Protein AF-Q54PC8-F1 (afdb_monomer_lite)

InterPro domains:
  IPR012423 Chromatin modification-related protein Eaf7/MRGBP [PF07904] (20-77)
  IPR012423 Chromatin modification-related protein Eaf7/MRGBP [PTHR13581] (9-94)

Foldseek 3Di:
DDDDPPPPPPVPLDDPVLVVLLVVLCVVQPLAAPCNLVSLVSSQVSSCVVPVVGHDDSVNSVVSVCVVDVSVVRNPDDPPPVPPDDDDDPVVVVVVVVVVVVVD

Radius of gyration: 20.34 Å; chains: 1; bounding box: 32×43×70 Å

Secondary structure (DSSP, 8-state):
------------S--HHHHHHHHHHHTTS---GGGHHHHHHHHHHHHHHH-TT----HHHHHHHHTTTS-TTGGGS----GGG-------HHHHHHHHHHHHT-

pLDDT: mean 78.01, std 15.44, range [40.0, 93.44]

Sequence (104 aa):
MTSQQGKNNNESVWDTQSKCILLEALGKYLPLGVNKHFSILNCTIILAEKLPQKNFSYDQVYKEISEFYNLDELDDDVIDEDEKEVFILPDSYKTLMDEKIKKK

Structure (mmCIF, N/CA/C/O backbone):
data_AF-Q54PC8-F1
#
_entry.id   AF-Q54PC8-F1
#
loop_
_atom_site.group_PDB
_atom_site.id
_atom_site.type_symbol
_atom_site.label_atom_id
_atom_site.label_alt_id
_atom_site.label_comp_id
_atom_site.label_asym_id
_atom_site.label_entity_id
_atom_site.label_seq_id
_atom_site.pdbx_PDB_ins_code
_atom_site.Cartn_x
_atom_site.Cartn_y
_atom_site.Cartn_z
_atom_site.occupancy
_atom_site.B_iso_or_equiv
_atom_site.auth_seq_id
_atom_site.auth_comp_id
_atom_site.auth_asym_id
_atom_site.auth_atom_id
_atom_site.pdbx_PDB_model_num
ATOM 1 N N . MET A 1 1 ? 18.481 -10.982 40.566 1.00 56.75 1 MET A N 1
ATOM 2 C CA . MET A 1 1 ? 17.764 -11.931 39.694 1.00 56.75 1 MET A CA 1
ATOM 3 C C . MET A 1 1 ? 16.298 -11.544 39.650 1.00 56.75 1 MET A C 1
ATOM 5 O O . MET A 1 1 ? 15.607 -11.843 40.608 1.00 56.75 1 MET A O 1
ATOM 9 N N . THR A 1 2 ? 15.855 -10.916 38.563 1.00 45.34 2 THR A N 1
ATOM 10 C CA . THR A 1 2 ? 14.602 -11.281 37.885 1.00 45.34 2 THR A CA 1
ATOM 11 C C . THR A 1 2 ? 14.647 -10.695 36.486 1.00 45.34 2 THR A C 1
ATOM 13 O O . THR A 1 2 ? 14.659 -9.485 36.290 1.00 45.34 2 THR A O 1
ATOM 16 N N . SER A 1 3 ? 14.728 -11.597 35.520 1.00 48.00 3 SER A N 1
ATOM 17 C CA . SER A 1 3 ? 14.513 -11.347 34.109 1.00 48.00 3 SER A CA 1
ATOM 18 C C . SER A 1 3 ? 13.071 -10.887 33.900 1.00 48.00 3 SER A C 1
ATOM 20 O O . SER A 1 3 ? 12.142 -11.597 34.277 1.00 48.00 3 SER A O 1
ATOM 22 N N . GLN A 1 4 ? 12.875 -9.752 33.241 1.00 42.59 4 GLN A N 1
ATOM 23 C CA . GLN A 1 4 ? 11.689 -9.550 32.419 1.00 42.59 4 GLN A CA 1
ATOM 24 C C . GLN A 1 4 ? 12.174 -9.425 30.980 1.00 42.59 4 GLN A C 1
ATOM 26 O O . GLN A 1 4 ? 12.507 -8.351 30.492 1.00 42.59 4 GLN A O 1
ATOM 31 N N . GLN A 1 5 ? 12.264 -10.581 30.317 1.00 40.19 5 GLN A N 1
ATOM 32 C CA . GLN A 1 5 ? 12.124 -10.648 28.869 1.00 40.19 5 GLN A CA 1
ATOM 33 C C . GLN A 1 5 ? 10.728 -10.110 28.559 1.00 40.19 5 GLN A C 1
ATOM 35 O O . GLN A 1 5 ? 9.737 -10.835 28.655 1.00 40.19 5 GLN A O 1
ATOM 40 N N . GLY A 1 6 ? 10.650 -8.817 28.253 1.00 41.19 6 GLY A N 1
ATOM 41 C CA . GLY A 1 6 ? 9.473 -8.222 27.650 1.00 41.19 6 GLY A CA 1
ATOM 42 C C . GLY A 1 6 ? 9.271 -8.875 26.292 1.00 41.19 6 GLY A C 1
ATOM 43 O O . GLY A 1 6 ? 9.859 -8.460 25.297 1.00 41.19 6 GLY A O 1
ATOM 44 N N . LYS A 1 7 ? 8.454 -9.931 26.260 1.00 40.00 7 LYS A N 1
ATOM 45 C CA . LYS A 1 7 ? 7.679 -10.278 25.076 1.00 40.00 7 LYS A CA 1
ATOM 46 C C . LYS A 1 7 ? 6.848 -9.042 24.755 1.00 40.00 7 LYS A C 1
ATOM 48 O O . LYS A 1 7 ? 5.750 -8.881 25.281 1.00 40.00 7 LYS A O 1
ATOM 53 N N . ASN A 1 8 ? 7.388 -8.155 23.928 1.00 44.72 8 ASN A N 1
ATOM 54 C CA . ASN A 1 8 ? 6.586 -7.160 23.245 1.00 44.72 8 ASN A CA 1
ATOM 55 C C . ASN A 1 8 ? 5.727 -7.934 22.246 1.00 44.72 8 ASN A C 1
ATOM 57 O O . ASN A 1 8 ? 6.051 -8.023 21.065 1.00 44.72 8 ASN A O 1
ATOM 61 N N . ASN A 1 9 ? 4.632 -8.513 22.741 1.00 43.03 9 ASN A N 1
ATOM 62 C CA . ASN A 1 9 ? 3.444 -8.778 21.947 1.00 43.03 9 ASN A CA 1
ATOM 63 C C . ASN A 1 9 ? 2.879 -7.410 21.530 1.00 43.03 9 ASN A C 1
ATOM 65 O O . ASN A 1 9 ? 1.809 -7.004 21.970 1.00 43.03 9 ASN A O 1
ATOM 69 N N . ASN A 1 10 ? 3.617 -6.675 20.696 1.00 46.88 10 ASN A N 1
ATOM 70 C CA . ASN A 1 10 ? 2.974 -5.821 19.721 1.00 46.88 10 ASN A CA 1
ATOM 71 C C . ASN A 1 10 ? 2.312 -6.811 18.770 1.00 46.88 10 ASN A C 1
ATOM 73 O O . ASN A 1 10 ? 2.932 -7.252 17.803 1.00 46.88 10 ASN A O 1
ATOM 77 N N . GLU A 1 11 ? 1.089 -7.234 19.096 1.00 52.53 11 GLU A N 1
ATOM 78 C CA . GLU A 1 11 ? 0.158 -7.680 18.071 1.00 52.53 11 GLU A CA 1
ATOM 79 C C . GLU A 1 11 ? 0.085 -6.524 17.084 1.00 52.53 11 GLU A C 1
ATOM 81 O O . GLU A 1 11 ? -0.566 -5.506 17.306 1.00 52.53 11 GLU A O 1
ATOM 86 N N . SER A 1 12 ? 0.919 -6.620 16.057 1.00 64.94 12 SER A N 1
ATOM 87 C CA . SER A 1 12 ? 0.946 -5.665 14.980 1.00 64.94 12 SER A CA 1
ATOM 88 C C . SER A 1 12 ? -0.473 -5.624 14.429 1.00 64.94 12 SER A C 1
ATOM 90 O O . SER A 1 12 ? -0.990 -6.644 13.975 1.00 64.94 12 SER A O 1
ATOM 92 N N . VAL A 1 13 ? -1.110 -4.451 14.478 1.00 78.12 13 VAL A N 1
ATOM 93 C CA . VAL A 1 13 ? -2.416 -4.200 13.838 1.00 78.12 13 VAL A CA 1
ATOM 94 C C . VAL A 1 13 ? -2.384 -4.688 12.374 1.00 78.12 13 VAL A C 1
ATOM 96 O O . VAL A 1 13 ? -3.390 -5.154 11.824 1.00 78.12 13 VAL A O 1
ATOM 99 N N . TRP A 1 14 ? -1.185 -4.676 11.781 1.00 87.56 14 TRP A N 1
ATOM 100 C CA . TRP A 1 14 ? -0.840 -5.287 10.508 1.00 87.56 14 TRP A CA 1
ATOM 101 C C . TRP A 1 14 ? -0.628 -6.796 10.613 1.00 87.56 14 TRP A C 1
ATOM 103 O O . TRP A 1 14 ? 0.397 -7.263 11.114 1.00 87.56 14 TRP A O 1
ATOM 113 N N . ASP A 1 15 ? -1.564 -7.545 10.037 1.00 90.31 15 ASP A N 1
ATOM 114 C CA . ASP A 1 15 ? -1.341 -8.924 9.609 1.00 90.31 15 ASP A CA 1
ATOM 115 C C . ASP A 1 15 ? -0.914 -8.966 8.132 1.00 90.31 15 ASP A C 1
ATOM 117 O O . ASP A 1 15 ? -0.939 -7.959 7.416 1.00 90.31 15 ASP A O 1
ATOM 121 N N . THR A 1 16 ? -0.534 -10.153 7.655 1.00 90.56 16 THR A N 1
ATOM 122 C CA . THR A 1 16 ? -0.132 -10.367 6.258 1.00 90.56 16 THR A CA 1
ATOM 123 C C . THR A 1 16 ? -1.208 -9.906 5.274 1.00 90.56 16 THR A C 1
ATOM 125 O O . THR A 1 16 ? -0.885 -9.277 4.271 1.00 90.56 16 THR A O 1
ATOM 128 N N . GLN A 1 17 ? -2.487 -10.155 5.573 1.00 91.12 17 GLN A N 1
ATOM 129 C CA . GLN A 1 17 ? -3.601 -9.745 4.716 1.00 91.12 17 GLN A CA 1
ATOM 130 C C . GLN A 1 17 ? -3.678 -8.218 4.564 1.00 91.12 17 GLN A C 1
ATOM 132 O O . GLN A 1 17 ? -3.821 -7.717 3.449 1.00 91.12 17 GLN A O 1
ATOM 137 N N . SER A 1 18 ? -3.539 -7.479 5.665 1.00 92.06 18 SER A N 1
ATOM 138 C CA . SER A 1 18 ? -3.562 -6.012 5.677 1.00 92.06 18 SER A CA 1
ATOM 139 C C . SER A 1 18 ? -2.380 -5.440 4.901 1.00 92.06 18 SER A C 1
ATOM 141 O O . SER A 1 18 ? -2.568 -4.524 4.103 1.00 92.06 18 SER A O 1
ATOM 143 N N . LYS A 1 19 ? -1.183 -6.028 5.053 1.00 91.69 19 LYS A N 1
ATOM 144 C CA . LYS A 1 19 ? 0.005 -5.636 4.275 1.00 91.69 19 LYS A CA 1
ATOM 145 C C . LYS A 1 19 ? -0.189 -5.879 2.775 1.00 91.69 19 LYS A C 1
ATOM 147 O O . LYS A 1 19 ? 0.134 -5.009 1.974 1.00 91.69 19 LYS A O 1
ATOM 152 N N . CYS A 1 20 ? -0.767 -7.014 2.375 1.00 91.88 20 CYS A N 1
ATOM 153 C CA . CYS A 1 20 ? -1.069 -7.281 0.964 1.00 91.88 20 CYS A CA 1
ATOM 154 C C . CYS A 1 20 ? -2.057 -6.264 0.374 1.00 91.88 20 CYS A C 1
ATOM 156 O O . CYS A 1 20 ? -1.869 -5.814 -0.753 1.00 91.88 20 CYS A O 1
ATOM 158 N N . ILE A 1 21 ? -3.087 -5.880 1.133 1.00 92.56 21 ILE A N 1
ATOM 159 C CA . ILE A 1 21 ? -4.056 -4.870 0.689 1.00 92.56 21 ILE A CA 1
ATOM 160 C C . ILE A 1 21 ? -3.398 -3.492 0.575 1.00 92.56 21 ILE A C 1
ATOM 162 O O . ILE A 1 21 ? -3.653 -2.786 -0.399 1.00 92.56 21 ILE A O 1
ATOM 166 N N . LEU A 1 22 ? -2.537 -3.127 1.530 1.00 92.62 22 LEU A N 1
ATOM 167 C CA . LEU A 1 22 ? -1.765 -1.889 1.464 1.00 92.62 22 LEU A CA 1
ATOM 168 C C . LEU A 1 22 ? -0.880 -1.860 0.210 1.00 92.62 22 LEU A C 1
ATOM 170 O O . LEU A 1 22 ? -0.887 -0.868 -0.508 1.00 92.62 22 LEU A O 1
ATOM 174 N N . LEU A 1 23 ? -0.183 -2.955 -0.105 1.00 90.94 23 LEU A N 1
ATOM 175 C CA . LEU A 1 23 ? 0.633 -3.060 -1.320 1.00 90.94 23 LEU A CA 1
ATOM 176 C C . LEU A 1 23 ? -0.203 -2.932 -2.604 1.00 90.94 23 LEU A C 1
ATOM 178 O O . LEU A 1 23 ? 0.214 -2.263 -3.547 1.00 90.94 23 LEU A O 1
ATOM 182 N N . GLU A 1 24 ? -1.402 -3.519 -2.646 1.00 90.56 24 GLU A N 1
ATOM 183 C CA . GLU A 1 24 ? -2.320 -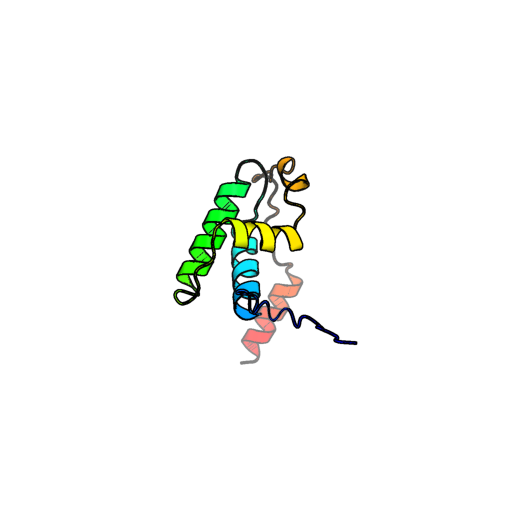3.344 -3.780 1.00 90.56 24 GLU A CA 1
ATOM 184 C C . GLU A 1 24 ? -2.779 -1.882 -3.920 1.00 90.56 24 GLU A C 1
ATOM 186 O O . GLU A 1 24 ? -2.906 -1.373 -5.036 1.00 90.56 24 GLU A O 1
ATOM 191 N N . ALA A 1 25 ? -3.027 -1.201 -2.796 1.00 90.06 25 ALA A N 1
ATOM 192 C CA . ALA A 1 25 ? -3.392 0.211 -2.782 1.00 90.06 25 ALA A CA 1
ATOM 193 C C . ALA A 1 25 ? -2.229 1.097 -3.252 1.00 90.06 25 ALA A C 1
ATOM 195 O O . ALA A 1 25 ? -2.439 1.958 -4.103 1.00 90.06 25 ALA A O 1
ATOM 196 N N . LEU A 1 26 ?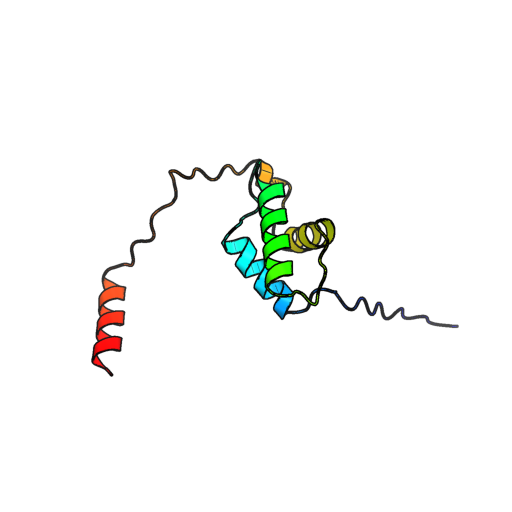 -1.006 0.827 -2.788 1.00 88.50 26 LEU A N 1
ATOM 197 C CA . LEU A 1 26 ? 0.216 1.516 -3.214 1.00 88.50 26 LEU A CA 1
ATOM 198 C C . LEU A 1 26 ? 0.484 1.366 -4.712 1.00 88.50 26 LEU A C 1
ATOM 200 O O . LEU A 1 26 ? 0.893 2.325 -5.358 1.00 88.50 26 LEU A O 1
ATOM 204 N N . GLY A 1 27 ? 0.190 0.197 -5.289 1.00 85.81 27 GLY A N 1
ATOM 205 C CA . GLY A 1 27 ? 0.284 -0.006 -6.737 1.00 85.81 27 GLY A CA 1
ATOM 206 C C . GLY A 1 27 ? -0.661 0.889 -7.552 1.00 85.81 27 GLY A C 1
ATOM 207 O O . GLY A 1 27 ? -0.414 1.115 -8.733 1.00 85.81 27 GLY A O 1
ATOM 208 N N . LYS A 1 28 ? -1.734 1.407 -6.939 1.00 86.50 28 LYS A N 1
ATOM 209 C CA . LYS A 1 28 ? -2.677 2.351 -7.566 1.00 86.50 28 LYS A CA 1
ATOM 210 C C . LYS A 1 28 ? -2.390 3.805 -7.195 1.00 86.50 28 LYS A C 1
ATOM 212 O O . LYS A 1 28 ? -2.584 4.689 -8.022 1.00 86.50 28 LYS A O 1
ATOM 217 N N . TYR A 1 29 ? -1.954 4.041 -5.961 1.00 86.06 29 TYR A N 1
ATOM 218 C CA . TYR A 1 29 ? -1.732 5.359 -5.374 1.00 86.06 29 TYR A CA 1
ATOM 219 C C . TYR A 1 29 ? -0.311 5.437 -4.838 1.00 86.06 29 TYR A C 1
ATOM 221 O O . TYR A 1 29 ? -0.080 5.384 -3.628 1.00 86.06 29 TYR A O 1
ATOM 229 N N . LEU A 1 30 ? 0.649 5.538 -5.753 1.00 83.31 30 LEU A N 1
ATOM 230 C CA . LEU A 1 30 ? 2.044 5.641 -5.363 1.00 83.31 30 LEU A CA 1
ATOM 231 C C . LEU A 1 30 ? 2.266 6.983 -4.629 1.00 83.31 30 LEU A C 1
ATOM 233 O O . LEU A 1 30 ? 1.801 8.028 -5.103 1.00 83.31 30 LEU A O 1
ATOM 237 N N . PRO A 1 31 ? 2.905 6.981 -3.449 1.00 80.00 31 PRO A N 1
ATOM 238 C CA . PRO A 1 31 ? 3.117 8.182 -2.655 1.00 80.00 31 PRO A CA 1
ATOM 239 C C . PRO A 1 31 ? 4.322 8.962 -3.191 1.00 80.00 31 PRO A C 1
ATOM 241 O O . PRO A 1 31 ? 5.411 8.862 -2.639 1.00 80.00 31 PRO A O 1
ATOM 244 N N . LEU A 1 32 ? 4.113 9.714 -4.277 1.00 80.19 32 LEU A N 1
ATOM 245 C CA . LEU A 1 32 ? 5.147 10.508 -4.952 1.00 80.19 32 LEU A CA 1
ATOM 246 C C . LEU A 1 32 ? 4.855 12.010 -4.924 1.00 80.19 32 LEU A C 1
ATOM 248 O O . LEU A 1 32 ? 3.696 12.439 -5.036 1.00 80.19 32 LEU A O 1
ATOM 252 N N . GLY A 1 33 ? 5.932 12.789 -4.812 1.00 77.31 33 GLY A N 1
ATOM 253 C CA . GLY A 1 33 ? 5.957 14.239 -4.937 1.00 77.31 33 GLY A CA 1
ATOM 254 C C . GLY A 1 33 ? 4.949 14.972 -4.050 1.00 77.31 33 GLY A C 1
ATOM 255 O O . GLY A 1 33 ? 4.561 14.536 -2.965 1.00 77.31 33 GLY A O 1
ATOM 256 N N . VAL A 1 34 ? 4.431 16.086 -4.575 1.00 76.62 34 VAL A N 1
ATOM 257 C CA . VAL A 1 34 ? 3.467 16.963 -3.882 1.00 76.62 34 VAL A CA 1
ATOM 258 C C . VAL A 1 34 ? 2.160 16.268 -3.479 1.00 76.62 34 VAL A C 1
ATOM 260 O O . VAL A 1 34 ? 1.458 16.738 -2.582 1.00 76.62 34 VAL A O 1
ATOM 263 N N . ASN A 1 35 ? 1.830 15.139 -4.117 1.00 81.94 35 ASN A N 1
ATOM 264 C CA . ASN A 1 35 ? 0.605 14.382 -3.862 1.00 81.94 35 ASN A CA 1
ATOM 265 C C . ASN A 1 35 ? 0.798 13.221 -2.878 1.00 81.94 35 ASN A C 1
ATOM 267 O O . ASN A 1 35 ? -0.175 12.526 -2.572 1.00 81.94 35 ASN A O 1
ATOM 271 N N . LYS A 1 36 ? 2.004 13.038 -2.324 1.00 85.19 36 LYS A N 1
ATOM 272 C CA . LYS A 1 36 ? 2.350 11.984 -1.358 1.00 85.19 36 LYS A CA 1
ATOM 273 C C . LYS A 1 36 ? 1.305 11.818 -0.255 1.00 85.19 36 LYS A C 1
ATOM 275 O O . LYS A 1 36 ? 0.791 10.722 -0.034 1.00 85.19 36 LYS A O 1
ATOM 280 N N . HIS A 1 37 ? 0.921 12.919 0.386 1.00 87.75 37 HIS A N 1
ATOM 281 C CA . HIS A 1 37 ? -0.073 12.912 1.460 1.00 87.75 37 HIS A CA 1
ATOM 282 C C . HIS A 1 37 ? -1.462 12.447 0.993 1.00 87.75 37 HIS A C 1
ATOM 284 O O . HIS A 1 37 ? -2.131 11.698 1.707 1.00 87.75 37 HIS A O 1
ATOM 290 N N . PHE A 1 38 ? -1.881 12.828 -0.218 1.00 89.69 38 PHE A N 1
ATOM 291 C CA . PHE A 1 38 ? -3.148 12.380 -0.799 1.00 89.69 38 PHE A CA 1
ATOM 292 C C . PHE A 1 38 ? -3.109 10.895 -1.169 1.00 89.69 38 PHE A C 1
ATOM 294 O O . PHE A 1 38 ? -4.076 10.180 -0.913 1.00 89.69 38 PHE A O 1
ATOM 301 N N . SER A 1 39 ? -1.990 10.401 -1.701 1.00 90.19 39 SER A N 1
ATOM 302 C CA . SER A 1 39 ? -1.806 8.976 -1.997 1.00 90.19 39 SER A CA 1
ATOM 303 C C . SER A 1 39 ? -1.889 8.112 -0.737 1.00 90.19 39 SER A C 1
ATOM 305 O O . SER A 1 39 ? -2.584 7.094 -0.727 1.00 90.19 39 SER A O 1
ATOM 307 N N . ILE A 1 40 ? -1.254 8.540 0.358 1.00 91.56 40 ILE A N 1
ATOM 308 C CA . ILE A 1 40 ? -1.308 7.832 1.647 1.00 91.56 40 ILE A CA 1
ATOM 309 C C . ILE A 1 40 ? -2.725 7.871 2.233 1.00 91.56 40 ILE A C 1
ATOM 311 O O . ILE A 1 40 ? -3.220 6.859 2.741 1.00 91.56 40 ILE A O 1
ATOM 315 N N . LEU A 1 41 ? -3.421 9.005 2.114 1.00 93.06 41 LEU A N 1
ATOM 316 C CA . LEU A 1 41 ? -4.825 9.113 2.508 1.00 93.06 41 LEU A CA 1
ATOM 317 C C . LEU A 1 41 ? -5.713 8.146 1.706 1.00 93.06 41 LEU A C 1
ATOM 319 O O . LEU A 1 41 ? -6.509 7.420 2.298 1.00 93.06 41 LEU A O 1
ATOM 323 N N . ASN A 1 42 ? -5.531 8.065 0.386 1.00 92.06 42 ASN A N 1
ATOM 324 C CA . ASN A 1 42 ? -6.263 7.125 -0.468 1.00 92.06 42 ASN A CA 1
ATOM 325 C C . ASN A 1 42 ? -5.981 5.666 -0.087 1.00 92.06 42 ASN A C 1
ATOM 327 O O . ASN A 1 42 ? -6.910 4.862 0.004 1.00 92.06 42 ASN A O 1
ATOM 331 N N . CYS A 1 43 ? -4.726 5.325 0.219 1.00 93.44 43 CYS A N 1
ATOM 332 C CA . CYS A 1 43 ? -4.379 4.000 0.736 1.00 93.44 43 CYS A CA 1
ATOM 333 C C . CYS A 1 43 ? -5.096 3.697 2.060 1.00 93.44 43 CYS A C 1
ATOM 335 O O . CYS A 1 43 ? -5.606 2.592 2.252 1.00 93.44 43 CYS A O 1
ATOM 337 N N . THR A 1 44 ? -5.183 4.689 2.949 1.00 92.81 44 THR A N 1
ATOM 338 C CA . THR A 1 44 ? -5.886 4.572 4.236 1.00 92.81 44 THR A CA 1
ATOM 339 C C . THR A 1 44 ? -7.381 4.311 4.035 1.00 92.81 44 THR A C 1
ATOM 341 O O . THR A 1 44 ? -7.948 3.437 4.691 1.00 92.81 44 THR A O 1
ATOM 344 N N . ILE A 1 45 ? -8.015 5.011 3.090 1.00 93.44 45 ILE A N 1
ATOM 345 C CA . ILE A 1 45 ? -9.432 4.815 2.747 1.00 93.44 45 ILE A CA 1
ATOM 346 C C . ILE A 1 45 ? -9.667 3.399 2.202 1.00 93.44 45 ILE A C 1
ATOM 348 O O . ILE A 1 45 ? -10.566 2.707 2.672 1.00 93.44 45 ILE A O 1
ATOM 352 N N . ILE A 1 46 ? -8.819 2.920 1.287 1.00 92.88 46 ILE A N 1
ATOM 353 C CA . ILE A 1 46 ? -8.937 1.564 0.717 1.00 92.88 46 ILE A CA 1
ATOM 354 C C . ILE A 1 46 ? -8.793 0.486 1.791 1.00 92.88 46 ILE A C 1
ATOM 356 O O . ILE A 1 46 ? -9.498 -0.527 1.757 1.00 92.88 46 ILE A O 1
ATOM 360 N N . LEU A 1 47 ? -7.887 0.689 2.749 1.00 93.19 47 LEU A N 1
ATOM 361 C CA . LEU A 1 47 ? -7.754 -0.208 3.891 1.00 93.19 47 LEU A CA 1
ATOM 362 C C . LEU A 1 47 ? -9.031 -0.227 4.734 1.00 93.19 47 LEU A C 1
ATOM 364 O O . LEU A 1 47 ? -9.492 -1.312 5.077 1.00 93.19 47 LEU A O 1
ATOM 368 N N . ALA A 1 48 ? -9.628 0.932 5.016 1.00 92.31 48 ALA A N 1
ATOM 369 C CA . ALA A 1 48 ? -10.881 1.016 5.767 1.00 92.31 48 ALA A CA 1
ATOM 370 C C . ALA A 1 48 ? -12.059 0.350 5.029 1.00 92.31 48 ALA A C 1
ATOM 372 O O . ALA A 1 48 ? -12.881 -0.319 5.652 1.00 92.31 48 ALA A O 1
ATOM 373 N N . GLU A 1 49 ? -12.121 0.473 3.701 1.00 93.06 49 GLU A N 1
ATOM 374 C CA . GLU A 1 49 ? -13.150 -0.172 2.876 1.00 93.06 49 GLU A CA 1
ATOM 375 C C . GLU A 1 49 ? -12.997 -1.697 2.832 1.00 93.06 49 GLU A C 1
ATOM 377 O O . GLU A 1 49 ? -13.980 -2.432 2.956 1.00 93.06 49 GLU A O 1
ATOM 382 N N . LYS A 1 50 ? -11.766 -2.196 2.657 1.00 92.31 50 LYS A N 1
ATOM 383 C CA . LYS A 1 50 ? -11.496 -3.638 2.537 1.00 92.31 50 LYS A CA 1
ATOM 384 C C . LYS A 1 50 ? -11.414 -4.354 3.884 1.00 92.31 50 LYS A C 1
ATOM 386 O O . LYS A 1 50 ? -11.658 -5.559 3.944 1.00 92.31 50 LYS A O 1
ATOM 391 N N . LEU A 1 51 ? -11.064 -3.642 4.952 1.00 91.75 51 LEU A N 1
ATOM 392 C CA . LEU A 1 51 ? -10.910 -4.174 6.304 1.00 91.75 51 LEU A CA 1
ATOM 393 C C . LEU A 1 51 ? -11.697 -3.322 7.314 1.00 91.75 51 LEU A C 1
ATOM 395 O O . LEU A 1 51 ? -11.100 -2.759 8.226 1.00 91.75 51 LEU A O 1
ATOM 399 N N . PRO A 1 52 ? -13.041 -3.285 7.240 1.00 89.19 52 PRO A N 1
ATOM 400 C CA . PRO A 1 52 ? -13.866 -2.426 8.101 1.00 89.19 52 PRO A CA 1
ATOM 401 C C . PRO A 1 52 ? -13.778 -2.769 9.597 1.00 89.19 52 PRO A C 1
ATOM 403 O O . PRO A 1 52 ? -14.186 -1.983 10.444 1.00 89.19 52 PRO A O 1
ATOM 406 N N . GLN A 1 53 ? -13.256 -3.952 9.937 1.00 88.94 53 GLN A N 1
ATOM 407 C CA . GLN A 1 53 ? -13.025 -4.379 11.321 1.00 88.94 53 GLN A CA 1
ATOM 408 C C . GLN A 1 53 ? -11.711 -3.835 11.901 1.00 88.94 53 GLN A C 1
ATOM 410 O O . GLN A 1 53 ? -11.445 -4.010 13.091 1.00 88.94 53 GLN A O 1
ATOM 415 N N . LYS A 1 54 ? -10.866 -3.211 11.071 1.00 88.69 54 LYS A N 1
ATOM 416 C CA . LYS A 1 54 ? -9.577 -2.649 11.465 1.00 88.69 54 LYS A CA 1
ATOM 417 C C . LYS A 1 54 ? -9.565 -1.153 11.210 1.00 88.69 54 LYS A C 1
ATOM 419 O O . LYS A 1 54 ? -9.864 -0.692 10.117 1.00 88.69 54 LYS A O 1
ATOM 424 N N . ASN A 1 55 ? -9.145 -0.406 12.222 1.00 86.75 55 ASN A N 1
ATOM 425 C CA . ASN A 1 55 ? -8.958 1.030 12.106 1.00 86.75 55 ASN A CA 1
ATOM 426 C C . ASN A 1 55 ? -7.466 1.317 12.019 1.00 86.75 55 ASN A C 1
ATOM 428 O O . ASN A 1 55 ? -6.741 1.138 12.998 1.00 86.75 55 ASN A O 1
ATOM 432 N N . PHE A 1 56 ? -7.030 1.755 10.844 1.00 90.19 56 PHE A N 1
ATOM 433 C CA . PHE A 1 56 ? -5.679 2.246 10.621 1.00 90.19 56 PHE A CA 1
ATOM 434 C C . PHE A 1 56 ? -5.710 3.769 10.647 1.00 90.19 56 PHE A C 1
ATOM 436 O O . PHE A 1 56 ? -6.490 4.388 9.920 1.00 90.19 56 PHE A O 1
ATOM 443 N N . SER A 1 57 ? -4.886 4.384 11.491 1.00 91.31 57 SER A N 1
ATOM 444 C CA . SER A 1 57 ? -4.684 5.829 11.423 1.00 91.31 57 SER A CA 1
ATOM 445 C C . SER A 1 57 ? -3.767 6.183 10.256 1.00 91.31 57 SER A C 1
ATOM 447 O O . SER A 1 57 ? -2.921 5.385 9.850 1.00 91.31 57 SER A O 1
ATOM 449 N N . TYR A 1 58 ? -3.888 7.414 9.760 1.00 90.56 58 TYR A N 1
ATOM 450 C CA . TYR A 1 58 ? -2.983 7.944 8.741 1.00 90.56 58 TYR A CA 1
ATOM 451 C C . TYR A 1 58 ? -1.505 7.753 9.135 1.00 90.56 58 TYR A C 1
ATOM 453 O O . TYR A 1 58 ? -0.724 7.244 8.340 1.00 90.56 58 TYR A O 1
ATOM 461 N N . ASP A 1 59 ? -1.135 8.068 10.381 1.00 91.44 59 ASP A N 1
ATOM 462 C CA . ASP A 1 59 ? 0.251 7.947 10.858 1.00 91.44 59 ASP A CA 1
ATOM 463 C C . ASP A 1 59 ? 0.751 6.495 10.872 1.00 91.44 59 ASP A C 1
ATOM 465 O O . ASP A 1 59 ? 1.924 6.232 10.603 1.00 91.44 59 ASP A O 1
ATOM 469 N N . GLN A 1 60 ? -0.132 5.533 11.166 1.00 91.44 60 GLN A N 1
ATOM 470 C CA . GLN A 1 60 ? 0.208 4.110 11.103 1.00 91.44 60 GLN A CA 1
ATOM 471 C C . GLN A 1 60 ? 0.481 3.677 9.665 1.00 91.44 60 GLN A C 1
ATOM 473 O O . GLN A 1 60 ? 1.457 2.971 9.424 1.00 91.44 60 GLN A O 1
ATOM 478 N N . VAL A 1 61 ? -0.360 4.110 8.723 1.00 91.94 61 VAL A N 1
ATOM 479 C CA . VAL A 1 61 ? -0.189 3.815 7.296 1.00 91.94 61 VAL A CA 1
ATOM 480 C C . VAL A 1 61 ? 1.081 4.481 6.767 1.00 91.94 61 VAL A C 1
ATOM 482 O O . VAL A 1 61 ? 1.884 3.817 6.123 1.00 91.94 61 VAL A O 1
ATOM 485 N N . TYR A 1 62 ? 1.317 5.752 7.098 1.00 90.62 62 TYR A N 1
ATOM 486 C CA . TYR A 1 62 ? 2.528 6.485 6.721 1.00 90.62 62 TYR A CA 1
ATOM 487 C C . TYR A 1 62 ? 3.793 5.750 7.167 1.00 90.62 62 TYR A C 1
ATOM 489 O O . TYR A 1 62 ? 4.707 5.521 6.373 1.00 90.62 62 TYR A O 1
ATOM 497 N N . LYS A 1 63 ? 3.830 5.345 8.441 1.00 90.38 63 LYS A N 1
ATOM 498 C CA . LYS A 1 63 ? 4.963 4.619 9.010 1.00 90.38 63 LYS A CA 1
ATOM 499 C C . LYS A 1 63 ? 5.174 3.268 8.329 1.00 90.38 63 LYS A C 1
ATOM 501 O O . LYS A 1 63 ? 6.311 2.924 8.039 1.00 90.38 63 LYS A O 1
ATOM 506 N N . GLU A 1 64 ? 4.099 2.532 8.061 1.00 90.25 64 GLU A N 1
ATOM 507 C CA . GLU A 1 64 ? 4.176 1.230 7.393 1.00 90.25 64 GLU A CA 1
ATOM 508 C C . GLU A 1 64 ? 4.685 1.367 5.950 1.00 90.25 64 GLU A C 1
ATOM 510 O O . GLU A 1 64 ? 5.536 0.601 5.513 1.00 90.25 64 GLU A O 1
ATOM 515 N N . ILE A 1 65 ? 4.219 2.379 5.212 1.00 89.88 65 ILE A N 1
ATOM 516 C CA . ILE A 1 65 ? 4.689 2.664 3.848 1.00 89.88 65 ILE A CA 1
ATOM 517 C C . ILE A 1 65 ? 6.170 3.066 3.851 1.00 89.88 65 ILE A C 1
ATOM 519 O O . ILE A 1 65 ? 6.912 2.663 2.954 1.00 89.88 65 ILE A O 1
ATOM 523 N N . SER A 1 66 ? 6.605 3.809 4.874 1.00 87.94 66 SER A N 1
ATOM 524 C CA . SER A 1 66 ? 8.000 4.236 5.043 1.00 87.94 66 SER A CA 1
ATOM 525 C C . SER A 1 66 ? 8.975 3.063 5.222 1.00 87.94 66 SER A C 1
ATOM 527 O O . SER A 1 66 ? 10.178 3.242 5.063 1.00 87.94 66 SER A O 1
ATOM 529 N N . GLU A 1 67 ? 8.493 1.856 5.547 1.00 84.88 67 GLU A N 1
ATOM 530 C CA . GLU A 1 67 ? 9.338 0.652 5.556 1.00 84.88 67 GLU A CA 1
ATOM 531 C C . GLU A 1 67 ? 9.697 0.176 4.138 1.00 84.88 67 GLU A C 1
ATOM 533 O O . GLU A 1 67 ? 10.737 -0.453 3.946 1.00 84.88 67 GLU A O 1
ATOM 538 N N . PHE A 1 68 ? 8.846 0.457 3.146 1.00 82.56 68 PHE A N 1
ATOM 539 C CA . PHE A 1 68 ? 9.022 0.007 1.759 1.00 82.56 68 PHE A CA 1
ATOM 540 C C . PHE A 1 68 ? 9.616 1.081 0.852 1.00 82.56 68 PHE A C 1
ATOM 542 O O . PHE A 1 68 ? 10.303 0.758 -0.116 1.00 82.56 68 PHE A O 1
ATOM 549 N N . TYR A 1 69 ? 9.333 2.345 1.156 1.00 79.00 69 TYR A N 1
ATOM 550 C CA . TYR A 1 69 ? 9.722 3.493 0.354 1.00 79.00 69 TYR A CA 1
ATOM 551 C C . TYR A 1 69 ? 10.410 4.531 1.224 1.00 79.00 69 TYR A C 1
ATOM 553 O O . TYR A 1 69 ? 9.924 4.857 2.308 1.00 79.00 69 TYR A O 1
ATOM 561 N N . ASN A 1 70 ? 11.493 5.116 0.716 1.00 79.88 70 ASN A N 1
ATOM 562 C CA . ASN A 1 70 ? 12.048 6.315 1.319 1.00 79.88 70 ASN A CA 1
ATOM 563 C C . ASN A 1 70 ? 11.175 7.517 0.942 1.00 79.88 70 ASN A C 1
ATOM 565 O O . ASN A 1 70 ? 11.424 8.199 -0.046 1.00 79.88 70 ASN A O 1
ATOM 569 N N . LEU A 1 71 ? 10.115 7.746 1.717 1.00 76.81 71 LEU A N 1
ATOM 570 C CA . LEU A 1 71 ? 9.136 8.801 1.452 1.00 76.81 71 LEU A CA 1
ATOM 571 C C . LEU A 1 71 ? 9.741 10.211 1.397 1.00 76.81 71 LEU A C 1
ATOM 573 O O . LEU A 1 71 ? 9.096 11.097 0.842 1.00 76.81 71 LEU A O 1
ATOM 577 N N . ASP A 1 72 ? 10.926 10.426 1.972 1.00 76.69 72 ASP A N 1
ATOM 578 C CA . ASP A 1 72 ? 11.612 11.720 1.951 1.00 76.69 72 ASP A CA 1
ATOM 579 C C . ASP A 1 72 ? 12.365 11.953 0.629 1.00 76.69 72 ASP A C 1
ATOM 581 O O . ASP A 1 72 ? 12.450 13.086 0.172 1.00 76.69 72 ASP A O 1
ATOM 585 N N . GLU A 1 73 ? 12.867 10.898 -0.023 1.00 72.12 73 GLU A N 1
ATOM 586 C CA . GLU A 1 73 ? 13.517 11.001 -1.345 1.00 72.12 73 GLU A CA 1
ATOM 587 C C . GLU A 1 73 ? 12.497 11.133 -2.485 1.00 72.12 73 GLU A C 1
ATOM 589 O O . GLU A 1 73 ? 12.785 11.733 -3.514 1.00 72.12 73 GLU A O 1
ATOM 594 N N . LEU A 1 74 ? 11.282 10.619 -2.286 1.00 65.88 74 LEU A N 1
ATOM 595 C CA . LEU A 1 74 ? 10.219 10.633 -3.294 1.00 65.88 74 LEU A CA 1
ATOM 596 C C . LEU A 1 74 ? 9.545 12.002 -3.479 1.00 65.88 74 LEU A C 1
ATOM 598 O O . LEU A 1 74 ? 8.690 12.137 -4.355 1.00 65.88 74 LEU A O 1
ATOM 602 N N . ASP A 1 75 ? 9.879 13.004 -2.661 1.00 64.88 75 ASP A N 1
ATOM 603 C CA . ASP A 1 75 ? 9.353 14.365 -2.833 1.00 64.88 75 ASP A CA 1
ATOM 604 C C . ASP A 1 75 ? 9.887 15.033 -4.111 1.00 64.88 75 ASP A C 1
ATOM 606 O O . ASP A 1 75 ? 9.186 15.859 -4.702 1.00 64.88 75 ASP A O 1
ATOM 610 N N . ASP A 1 76 ? 11.077 14.630 -4.566 1.00 64.06 76 ASP A N 1
ATOM 611 C CA . ASP A 1 76 ? 11.724 15.164 -5.769 1.00 64.06 76 ASP A CA 1
ATOM 612 C C . ASP A 1 76 ? 11.269 14.457 -7.060 1.00 64.06 76 ASP A C 1
ATOM 614 O O . ASP A 1 76 ? 11.423 14.996 -8.160 1.00 64.06 76 ASP A O 1
ATOM 618 N N . ASP A 1 77 ? 10.656 13.276 -6.940 1.00 59.44 77 ASP A N 1
ATOM 619 C CA . ASP A 1 77 ? 10.199 12.479 -8.075 1.00 59.44 77 ASP A CA 1
ATOM 620 C C . ASP A 1 77 ? 8.833 12.977 -8.571 1.00 59.44 77 ASP A C 1
ATOM 622 O O . ASP A 1 77 ? 7.759 12.555 -8.127 1.00 59.44 77 ASP A O 1
ATOM 626 N N . VAL A 1 78 ? 8.862 13.885 -9.545 1.00 57.50 78 VAL A N 1
ATOM 627 C CA . VAL A 1 78 ? 7.697 14.161 -10.390 1.00 57.50 78 VAL A CA 1
ATOM 628 C C . VAL A 1 78 ? 7.547 12.981 -11.350 1.00 57.50 78 VAL A C 1
ATOM 630 O O . VAL A 1 78 ? 8.396 12.777 -12.212 1.00 57.50 78 VAL A O 1
ATOM 633 N N . ILE A 1 79 ? 6.468 12.198 -11.222 1.00 57.06 79 ILE A N 1
ATOM 634 C CA . ILE A 1 79 ? 6.069 11.304 -12.317 1.00 57.06 79 ILE A CA 1
ATOM 635 C C . ILE A 1 79 ? 5.721 12.216 -13.486 1.00 57.06 79 ILE A C 1
ATOM 637 O O . ILE A 1 79 ? 4.707 12.916 -13.428 1.00 57.06 79 ILE A O 1
ATOM 641 N N . ASP A 1 80 ? 6.531 12.202 -14.535 1.00 57.91 80 ASP A N 1
ATOM 642 C CA . ASP A 1 80 ? 6.106 12.779 -15.796 1.00 57.91 80 ASP A CA 1
ATOM 643 C C . ASP A 1 80 ? 4.988 11.875 -16.333 1.00 57.91 80 ASP A C 1
ATOM 645 O O . ASP A 1 80 ? 5.222 10.743 -16.766 1.00 57.91 80 ASP A O 1
ATOM 649 N N . GLU A 1 81 ? 3.727 12.295 -16.187 1.00 57.66 81 GLU A N 1
ATOM 650 C CA . GLU A 1 81 ? 2.590 11.497 -16.665 1.00 57.66 81 GLU A CA 1
ATOM 651 C C . GLU A 1 81 ? 2.683 11.234 -18.173 1.00 57.66 81 GLU A C 1
ATOM 653 O O . GLU A 1 81 ? 2.147 10.224 -18.643 1.00 57.66 81 GLU A O 1
ATOM 658 N N . ASP A 1 82 ? 3.422 12.087 -18.885 1.00 64.06 82 ASP A N 1
ATOM 659 C CA . ASP A 1 82 ? 3.685 11.999 -20.315 1.00 64.06 82 ASP A CA 1
ATOM 660 C C . ASP A 1 82 ? 4.702 10.891 -20.677 1.00 64.06 82 ASP A C 1
ATOM 662 O O . ASP A 1 82 ? 4.703 10.419 -21.816 1.00 64.06 82 ASP A O 1
ATOM 666 N N . GLU A 1 83 ? 5.510 10.398 -19.726 1.00 60.94 83 GLU A N 1
ATOM 667 C CA . GLU A 1 83 ? 6.506 9.329 -19.946 1.00 60.94 83 GLU A CA 1
ATOM 668 C 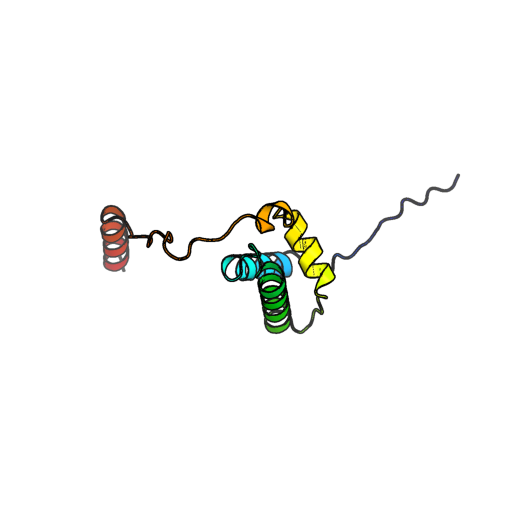C . GLU A 1 83 ? 6.000 7.916 -19.612 1.00 60.94 83 GLU A C 1
ATOM 670 O O . GLU A 1 83 ? 6.766 6.949 -19.653 1.00 60.94 83 GLU A O 1
ATOM 675 N N . LYS A 1 84 ?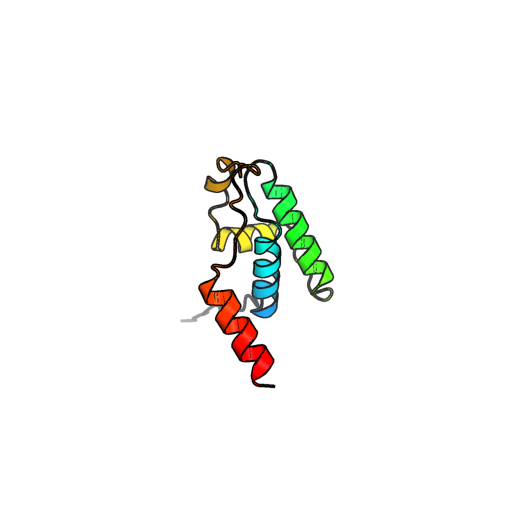 4.709 7.735 -19.302 1.00 60.22 84 LYS A N 1
ATOM 676 C CA . LYS A 1 84 ? 4.149 6.386 -19.122 1.00 60.22 84 LYS A CA 1
ATOM 677 C C . LYS A 1 84 ? 4.214 5.621 -20.444 1.00 60.22 84 LYS A C 1
ATOM 679 O O . LYS A 1 84 ? 3.290 5.682 -21.257 1.00 60.22 84 LYS A O 1
ATOM 684 N N . GLU A 1 85 ? 5.281 4.848 -20.641 1.00 66.31 85 GLU A N 1
ATOM 685 C CA . GLU A 1 85 ? 5.352 3.882 -21.728 1.00 66.31 85 GLU A CA 1
ATOM 686 C C . GLU A 1 85 ? 4.165 2.927 -21.594 1.00 66.31 85 GLU A C 1
ATOM 688 O O . GLU A 1 85 ? 4.043 2.146 -20.645 1.00 66.31 85 GLU A O 1
ATOM 693 N N . VAL A 1 86 ? 3.245 3.010 -22.553 1.00 72.56 86 VAL A N 1
ATOM 694 C CA . VAL A 1 86 ? 2.142 2.062 -22.646 1.00 72.56 86 VAL A CA 1
ATOM 695 C C . VAL A 1 86 ? 2.763 0.683 -22.821 1.00 72.56 86 VAL A C 1
ATOM 697 O O . VAL A 1 86 ? 3.433 0.423 -23.819 1.00 72.56 86 VAL A O 1
ATOM 700 N N . PHE A 1 87 ? 2.532 -0.217 -21.864 1.00 80.06 87 PHE A N 1
ATOM 701 C CA . PHE A 1 87 ? 2.959 -1.603 -22.002 1.00 80.06 87 PHE A CA 1
ATOM 702 C C . PHE A 1 87 ? 2.236 -2.236 -23.198 1.00 80.06 87 PHE A C 1
ATOM 704 O O . PHE A 1 87 ? 1.062 -2.607 -23.122 1.00 80.06 87 PHE A O 1
ATOM 711 N N . ILE A 1 88 ? 2.945 -2.362 -24.317 1.00 82.50 88 ILE A N 1
ATOM 712 C CA . ILE A 1 88 ? 2.479 -3.116 -25.475 1.00 82.50 88 ILE A CA 1
ATOM 713 C C . ILE A 1 88 ? 2.935 -4.555 -25.277 1.00 82.50 88 ILE A C 1
ATOM 715 O O . ILE A 1 88 ? 4.129 -4.850 -25.293 1.00 82.50 88 ILE A O 1
ATOM 719 N N . LEU A 1 89 ? 1.976 -5.466 -25.111 1.00 82.12 89 LEU A N 1
ATOM 720 C CA . LEU A 1 89 ? 2.272 -6.892 -25.037 1.00 82.12 89 LEU A CA 1
ATOM 721 C C . LEU A 1 89 ? 2.990 -7.328 -26.331 1.00 82.12 89 LEU A C 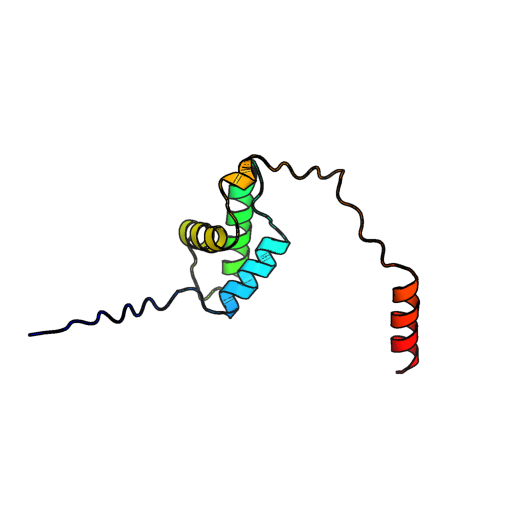1
ATOM 723 O O . LEU A 1 89 ? 2.389 -7.200 -27.406 1.00 82.12 89 LEU A O 1
ATOM 727 N N . PRO A 1 90 ? 4.224 -7.866 -26.259 1.00 86.31 90 PRO A N 1
ATOM 728 C CA . PRO A 1 90 ? 4.938 -8.308 -27.449 1.00 86.31 90 PRO A CA 1
ATOM 729 C C . PRO A 1 90 ? 4.154 -9.395 -28.188 1.00 86.31 90 PRO A C 1
ATOM 731 O O . PRO A 1 90 ? 3.538 -10.263 -27.562 1.00 86.31 90 PRO A O 1
ATOM 734 N N . ASP A 1 91 ? 4.198 -9.387 -29.521 1.00 84.69 91 ASP A N 1
ATOM 735 C CA . ASP A 1 91 ? 3.393 -10.303 -30.342 1.00 84.69 91 ASP A CA 1
ATOM 736 C C . ASP A 1 91 ? 3.689 -11.786 -30.063 1.00 84.69 91 ASP A C 1
ATOM 738 O O . ASP A 1 91 ? 2.793 -12.623 -30.155 1.00 84.69 91 ASP A O 1
ATOM 742 N N . SER A 1 92 ? 4.905 -12.113 -29.610 1.00 84.38 92 SER A N 1
ATOM 743 C CA . SER A 1 92 ? 5.274 -13.465 -29.169 1.00 84.38 92 SER A CA 1
ATOM 744 C C . SER A 1 92 ? 4.394 -13.997 -28.028 1.00 84.38 92 SER A C 1
ATOM 746 O O . SER A 1 92 ? 4.145 -15.201 -27.955 1.00 84.38 92 SER A O 1
ATOM 748 N N . TYR A 1 93 ? 3.878 -13.119 -27.163 1.00 81.69 93 TYR A N 1
ATOM 749 C CA . TYR A 1 93 ? 2.987 -13.490 -26.062 1.00 81.69 93 TYR A CA 1
ATOM 750 C C . TYR A 1 93 ? 1.520 -13.596 -26.483 1.00 81.69 93 TYR A C 1
ATOM 752 O O . TYR A 1 93 ? 0.778 -14.371 -25.876 1.00 81.69 93 TYR A O 1
ATOM 760 N N . LYS A 1 94 ? 1.092 -12.878 -27.530 1.00 80.50 94 LYS A N 1
ATOM 761 C CA . LYS A 1 94 ? -0.268 -13.026 -28.077 1.00 80.50 94 LYS A CA 1
ATOM 762 C C . LYS A 1 94 ? -0.481 -14.444 -28.605 1.00 80.50 94 LYS A C 1
ATOM 764 O O . LYS A 1 94 ? -1.474 -15.078 -28.260 1.00 80.50 94 LYS A O 1
ATOM 769 N N . THR A 1 95 ? 0.511 -14.993 -29.309 1.00 81.06 95 THR A N 1
ATOM 770 C CA . THR A 1 95 ? 0.475 -16.377 -29.806 1.00 81.06 95 THR A CA 1
ATOM 771 C C . THR A 1 95 ? 0.326 -17.395 -28.669 1.00 81.06 95 THR A C 1
ATOM 773 O O . THR A 1 95 ? -0.469 -18.324 -28.776 1.00 81.06 95 THR A O 1
ATOM 776 N N . LEU A 1 96 ? 1.023 -17.195 -27.542 1.00 79.12 96 LEU A N 1
ATOM 777 C CA . LEU A 1 96 ? 0.906 -18.056 -26.353 1.00 79.12 96 LEU A CA 1
ATOM 778 C C . LEU A 1 96 ? -0.493 -18.000 -25.712 1.00 79.12 96 LEU A C 1
ATOM 780 O O . LEU A 1 96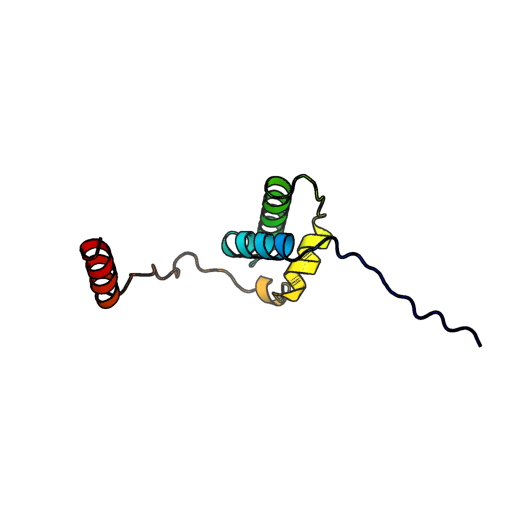 ? -0.984 -19.016 -25.208 1.00 79.12 96 LEU A O 1
ATOM 784 N N . MET A 1 97 ? -1.139 -16.830 -25.716 1.00 77.12 97 MET A N 1
ATOM 785 C CA . MET A 1 97 ? -2.517 -16.677 -25.233 1.00 77.12 97 MET A CA 1
ATOM 786 C C . MET A 1 97 ? -3.509 -17.395 -26.155 1.00 77.12 97 MET A C 1
ATOM 788 O O . MET A 1 97 ? -4.355 -18.152 -25.672 1.00 77.12 97 MET A O 1
ATOM 792 N N . ASP A 1 98 ? -3.357 -17.240 -27.471 1.00 79.56 98 ASP A N 1
ATOM 793 C CA . ASP A 1 98 ? -4.205 -17.903 -28.466 1.00 79.56 98 ASP A CA 1
ATOM 794 C C . ASP A 1 98 ? -4.064 -19.433 -28.421 1.00 79.56 98 ASP A C 1
ATOM 796 O O . ASP A 1 98 ? -5.054 -20.163 -28.538 1.00 79.56 98 ASP A O 1
ATOM 800 N N . GLU A 1 99 ? -2.851 -19.944 -28.190 1.00 77.75 99 GLU A N 1
ATOM 801 C CA . GLU A 1 99 ? -2.610 -21.377 -27.995 1.00 77.75 99 GLU A CA 1
ATOM 802 C C . GLU A 1 99 ? -3.301 -21.927 -26.743 1.00 77.75 99 GLU A C 1
ATOM 804 O O . GLU A 1 99 ? -3.830 -23.043 -26.772 1.00 77.75 99 GLU A O 1
ATOM 809 N N . LYS A 1 100 ? -3.331 -21.162 -25.642 1.00 71.00 100 LYS A N 1
ATOM 810 C CA . LYS A 1 100 ? -4.050 -21.570 -24.425 1.00 71.00 100 LYS A CA 1
ATOM 811 C C . LYS A 1 100 ? -5.563 -21.574 -24.617 1.00 71.00 100 LYS A C 1
ATOM 813 O O . LYS A 1 100 ? -6.224 -22.443 -24.053 1.00 71.00 100 LYS A O 1
ATOM 818 N N . ILE A 1 101 ? -6.107 -20.648 -25.405 1.00 72.12 101 ILE A N 1
ATOM 819 C CA . ILE A 1 101 ? -7.548 -20.592 -25.692 1.00 72.12 101 ILE A CA 1
ATOM 820 C C . ILE A 1 101 ? -7.972 -21.769 -26.581 1.00 72.12 101 ILE A C 1
ATOM 822 O O . ILE A 1 101 ? -9.013 -22.365 -26.328 1.00 72.12 101 ILE A O 1
ATOM 826 N N . LYS A 1 102 ? -7.149 -22.166 -27.561 1.00 66.19 102 LYS A N 1
ATOM 827 C CA . LYS A 1 102 ? -7.437 -23.304 -28.460 1.00 66.19 102 LYS A CA 1
ATOM 828 C C . LYS A 1 102 ? -7.284 -24.690 -27.820 1.00 66.19 102 LYS A C 1
ATOM 830 O O . LYS A 1 102 ? -7.682 -25.676 -28.430 1.00 66.19 102 LYS A O 1
ATOM 835 N N . LYS A 1 103 ? -6.673 -24.787 -26.634 1.00 58.19 103 LYS A N 1
ATOM 836 C CA . LYS A 1 103 ? -6.510 -26.049 -25.885 1.00 58.19 103 LYS A CA 1
ATOM 837 C C . LYS A 1 103 ? -7.613 -26.304 -24.844 1.00 58.19 103 LYS A C 1
ATOM 839 O O . LYS A 1 103 ? -7.483 -27.252 -24.070 1.00 58.19 103 LYS A O 1
ATOM 844 N N . LYS A 1 104 ? -8.666 -25.485 -24.810 1.00 51.34 104 LYS A N 1
ATOM 845 C CA . LYS A 1 104 ? -9.938 -25.818 -24.153 1.00 51.34 104 LYS A CA 1
ATOM 846 C C . LYS A 1 104 ? -10.927 -26.344 -25.180 1.00 51.34 104 LYS A C 1
ATOM 848 O O . LYS A 1 104 ? -11.683 -27.260 -24.800 1.00 51.34 104 LYS A O 1
#

Organism: Dictyostelium discoideum (NCBI:txid44689)